Protein AF-A0A202E7K1-F1 (afdb_monomer)

Foldseek 3Di:
DPPPPPCDPVNVVVVVVLVVLLVVLVVLLVVLVVCCVVPVLPLSNLQNQLSCLQNVLVVVCVVVCVPDPDDPVVSVVSNVVSNVSSVVSNVCSVPDDD

Solvent-accessible surface area (backbone atoms only — not comparable to full-atom values): 5284 Å² total; per-residue (Å²): 135,81,84,78,80,81,76,46,70,65,57,52,52,52,53,50,51,51,51,52,52,48,53,52,38,51,50,49,26,52,52,21,46,51,47,19,71,75,66,67,39,63,38,31,44,29,38,18,51,12,40,44,37,50,48,50,57,53,56,48,48,66,54,47,58,75,80,44,93,70,57,68,67,60,56,53,50,52,53,52,55,30,42,52,54,13,51,52,26,38,50,46,23,71,71,45,83,132

Radius of gyration: 16.72 Å; Cα contacts (8 Å, |Δi|>4): 75; chains: 1; bounding box: 44×30×38 Å

InterPro domains:
  IPR055943 Protein of unknown function DUF7521 [PF24365] (20-94)

pLDDT: mean 92.01, std 10.94, range [41.88, 98.62]

Organism: NCBI:txid253108

Sequence (98 aa):
MIPTINLSFEAIVQSSLFVILTVLGLAIIIIALQGYRRNQSRPMLFLALGFAAIIVPELAMTVITRVVDISQFWTITIYQVTNVFAFLSILYAITMEP

Secondary structure (DSSP, 8-state):
--------HHHHHHHHHHHHHHHHHHHHHHHHHHHHHHH--HHHHHHHHHHHHHHHHHHHHHHHTTTS---HHHHHHHHHHHHHHHHHHHHHHHHS--

Structure (mmCIF, N/CA/C/O backbone):
data_AF-A0A202E7K1-F1
#
_entry.id   AF-A0A202E7K1-F1
#
loop_
_atom_site.group_PDB
_atom_site.id
_atom_site.type_symbol
_atom_site.label_atom_id
_atom_site.label_alt_id
_atom_site.label_comp_id
_atom_site.label_asym_id
_atom_site.label_entity_id
_atom_site.label_seq_id
_atom_site.pdbx_PDB_ins_code
_atom_site.Cartn_x
_atom_site.Cartn_y
_atom_site.Cartn_z
_atom_site.occupancy
_atom_site.B_iso_or_equiv
_atom_site.auth_seq_id
_atom_site.auth_comp_id
_atom_site.auth_asym_id
_atom_site.auth_atom_id
_atom_site.pdbx_PDB_model_num
ATOM 1 N N . MET A 1 1 ? 25.469 -19.946 -16.547 1.00 41.88 1 MET A N 1
ATOM 2 C CA . MET A 1 1 ? 25.766 -18.536 -16.223 1.00 41.88 1 MET A CA 1
ATOM 3 C C . MET A 1 1 ? 24.942 -18.193 -14.993 1.00 41.88 1 MET A C 1
ATOM 5 O O . MET A 1 1 ? 23.725 -18.168 -15.093 1.00 41.88 1 MET A O 1
ATOM 9 N N . I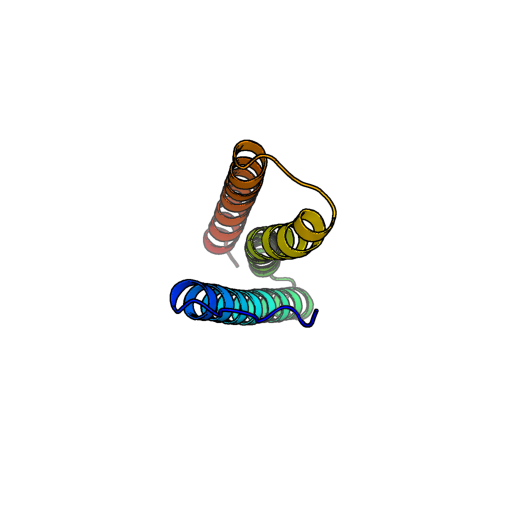LE A 1 2 ? 25.568 -18.107 -13.817 1.00 49.78 2 ILE A N 1
ATOM 10 C CA . ILE A 1 2 ? 24.866 -17.743 -12.577 1.00 49.78 2 ILE A CA 1
ATOM 11 C C . ILE A 1 2 ? 24.628 -16.230 -12.658 1.00 49.78 2 ILE A C 1
ATOM 13 O O . ILE A 1 2 ? 25.604 -15.512 -12.883 1.00 49.78 2 ILE A O 1
ATOM 17 N N . PRO A 1 3 ? 23.388 -15.727 -12.549 1.00 57.25 3 PRO A N 1
ATOM 18 C CA . PRO A 1 3 ? 23.150 -14.291 -12.563 1.00 57.25 3 PRO A CA 1
ATOM 19 C C . PRO A 1 3 ? 23.872 -13.663 -11.366 1.00 57.25 3 PRO A C 1
ATOM 21 O O . PRO A 1 3 ? 23.543 -13.937 -10.213 1.00 57.25 3 PRO A O 1
ATOM 24 N N . THR A 1 4 ? 24.890 -12.845 -11.631 1.00 58.34 4 THR A N 1
ATOM 25 C CA . THR A 1 4 ? 25.539 -12.029 -10.604 1.00 58.34 4 THR A CA 1
ATOM 26 C C . THR A 1 4 ? 24.573 -10.913 -10.238 1.00 58.34 4 THR A C 1
ATOM 28 O O . THR A 1 4 ? 24.394 -9.966 -11.005 1.00 58.34 4 THR A O 1
ATOM 31 N N . ILE A 1 5 ? 23.892 -11.055 -9.099 1.00 63.00 5 ILE A N 1
ATOM 32 C CA . ILE A 1 5 ? 22.987 -10.029 -8.582 1.00 63.00 5 ILE A CA 1
ATOM 33 C C . ILE A 1 5 ? 23.847 -8.836 -8.148 1.00 63.00 5 ILE A C 1
ATOM 35 O O . ILE A 1 5 ? 24.365 -8.798 -7.036 1.00 63.00 5 ILE A O 1
ATOM 39 N N . ASN A 1 6 ? 24.016 -7.858 -9.037 1.00 63.97 6 ASN A N 1
ATOM 40 C CA . ASN A 1 6 ? 24.543 -6.546 -8.679 1.00 63.97 6 ASN A CA 1
ATOM 41 C C . ASN A 1 6 ? 23.457 -5.808 -7.883 1.00 63.97 6 ASN A C 1
ATOM 43 O O . ASN A 1 6 ? 22.631 -5.100 -8.455 1.00 63.97 6 ASN A O 1
ATOM 47 N N . LEU A 1 7 ? 23.409 -6.036 -6.568 1.00 71.75 7 LEU A N 1
ATOM 48 C CA . LEU A 1 7 ? 22.535 -5.295 -5.658 1.00 71.75 7 LEU A CA 1
ATOM 49 C C . LEU A 1 7 ? 23.022 -3.844 -5.587 1.00 71.75 7 LEU A C 1
ATOM 51 O O . LEU A 1 7 ? 23.990 -3.543 -4.889 1.00 71.75 7 LEU A O 1
ATOM 55 N N . SER A 1 8 ? 22.364 -2.944 -6.320 1.00 86.38 8 SER A N 1
ATOM 56 C CA . SER A 1 8 ? 22.589 -1.511 -6.142 1.00 86.38 8 SER A CA 1
ATOM 57 C C . SER A 1 8 ? 22.124 -1.088 -4.745 1.00 86.38 8 SER A C 1
ATOM 59 O O . SER A 1 8 ? 21.164 -1.639 -4.199 1.00 86.38 8 SER A O 1
ATOM 61 N N . PHE A 1 9 ? 22.791 -0.092 -4.158 1.00 88.50 9 PHE A N 1
ATOM 62 C CA . PHE A 1 9 ? 22.369 0.502 -2.885 1.00 88.50 9 PHE A CA 1
ATOM 63 C C . PHE A 1 9 ? 20.892 0.933 -2.932 1.00 88.50 9 PHE A C 1
ATOM 65 O O . PHE A 1 9 ? 20.128 0.660 -2.011 1.00 88.50 9 PHE A O 1
ATOM 72 N N . GLU A 1 10 ? 20.472 1.510 -4.059 1.00 88.38 10 GLU A N 1
ATOM 73 C CA . GLU A 1 10 ? 19.087 1.896 -4.335 1.00 88.38 10 GLU A CA 1
ATOM 74 C C . GLU A 1 10 ? 18.121 0.707 -4.240 1.00 88.38 10 GLU A C 1
ATOM 76 O O . GLU A 1 10 ? 17.088 0.812 -3.581 1.00 88.38 10 GLU A O 1
ATOM 81 N N . ALA A 1 11 ? 18.466 -0.446 -4.825 1.00 89.06 11 ALA A N 1
ATOM 82 C CA . ALA A 1 11 ? 17.628 -1.642 -4.770 1.00 89.06 11 ALA A CA 1
ATOM 83 C C . ALA A 1 11 ? 17.494 -2.189 -3.342 1.00 89.06 11 ALA A C 1
ATOM 85 O O . ALA A 1 11 ? 16.408 -2.619 -2.946 1.00 89.06 11 ALA A O 1
ATOM 86 N N . ILE A 1 12 ? 18.569 -2.146 -2.547 1.0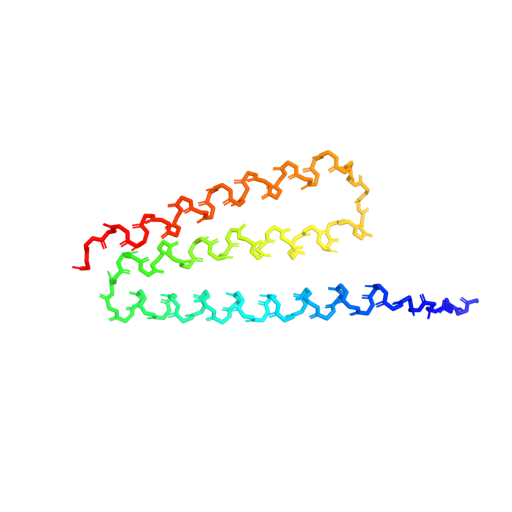0 91.31 12 ILE A N 1
ATOM 87 C CA . ILE A 1 12 ? 18.543 -2.573 -1.140 1.00 91.31 12 ILE A CA 1
ATOM 88 C C . ILE A 1 12 ? 17.632 -1.653 -0.327 1.00 91.31 12 ILE A C 1
ATOM 90 O O . ILE A 1 12 ? 16.782 -2.137 0.421 1.00 91.31 12 ILE A O 1
ATOM 94 N N . VAL A 1 13 ? 17.773 -0.337 -0.487 1.00 93.69 13 VAL A N 1
ATOM 95 C CA . VAL A 1 13 ? 16.952 0.643 0.234 1.00 93.69 13 VAL A CA 1
ATOM 96 C C . VAL A 1 13 ? 15.477 0.476 -0.130 1.00 93.69 13 VAL A C 1
ATOM 98 O O . VAL A 1 13 ? 14.645 0.336 0.764 1.00 93.69 13 VAL A O 1
ATOM 101 N N . GLN A 1 14 ? 15.150 0.414 -1.423 1.00 92.12 14 GLN A N 1
ATOM 102 C CA . GLN A 1 14 ? 13.766 0.278 -1.885 1.00 92.12 14 GLN A CA 1
ATOM 103 C C . GLN A 1 14 ? 13.133 -1.045 -1.441 1.00 92.12 14 GLN A C 1
ATOM 105 O O . GLN A 1 14 ? 12.029 -1.044 -0.904 1.00 92.12 14 GLN A O 1
ATOM 110 N N . SER A 1 15 ? 13.837 -2.173 -1.587 1.00 91.06 15 SER A N 1
ATOM 111 C CA . SER A 1 15 ? 13.314 -3.472 -1.136 1.00 91.06 15 SER A CA 1
ATOM 112 C C . SER A 1 15 ? 13.137 -3.541 0.382 1.00 91.06 15 SER A C 1
ATOM 114 O O . SER A 1 15 ? 12.154 -4.109 0.854 1.00 91.06 15 SER A O 1
ATOM 116 N N . SER A 1 16 ? 14.029 -2.918 1.155 1.00 94.94 16 SER A N 1
ATOM 117 C CA . SER A 1 16 ? 13.900 -2.853 2.615 1.00 94.94 16 SER A CA 1
ATOM 118 C C . SER A 1 16 ? 12.685 -2.027 3.033 1.00 94.94 16 SER A C 1
ATOM 120 O O . SER A 1 16 ? 11.894 -2.471 3.865 1.00 94.94 16 SER A O 1
ATOM 122 N N . LEU A 1 17 ? 12.502 -0.847 2.431 1.00 95.69 17 LEU A N 1
ATOM 123 C CA . LEU A 1 17 ? 11.339 0.003 2.692 1.00 95.69 17 LEU A CA 1
ATOM 124 C C . LEU A 1 17 ? 10.038 -0.702 2.312 1.00 95.69 17 LEU A C 1
ATOM 126 O O . LEU A 1 17 ? 9.101 -0.700 3.106 1.00 95.69 17 LEU A O 1
ATOM 130 N N . PHE A 1 18 ? 10.007 -1.364 1.155 1.00 94.50 18 PHE A N 1
ATOM 131 C CA . PHE A 1 18 ? 8.865 -2.158 0.711 1.00 94.50 18 PHE A CA 1
ATOM 132 C C . PHE A 1 18 ? 8.480 -3.232 1.738 1.00 94.50 18 PHE A C 1
ATOM 134 O O . PHE A 1 18 ? 7.314 -3.339 2.121 1.00 94.50 18 PHE A O 1
ATOM 141 N N . VAL A 1 19 ? 9.454 -3.999 2.240 1.00 96.12 19 VAL A N 1
ATOM 142 C CA . VAL A 1 19 ? 9.207 -5.034 3.257 1.00 96.12 19 VAL A CA 1
ATOM 143 C C . VAL A 1 19 ? 8.681 -4.421 4.554 1.00 96.12 19 VAL A C 1
ATOM 145 O O . VAL A 1 19 ? 7.699 -4.917 5.104 1.00 96.12 19 VAL A O 1
ATOM 148 N N . ILE A 1 20 ? 9.286 -3.331 5.033 1.00 97.62 20 ILE A N 1
ATOM 149 C CA . ILE A 1 20 ? 8.859 -2.654 6.267 1.00 97.62 20 ILE A CA 1
ATOM 150 C C . ILE A 1 20 ? 7.421 -2.140 6.133 1.00 97.62 20 ILE A C 1
ATOM 152 O O . ILE A 1 20 ? 6.588 -2.419 6.996 1.00 97.62 20 ILE A O 1
ATOM 156 N N . LEU A 1 21 ? 7.113 -1.430 5.045 1.00 96.38 21 LEU A N 1
ATOM 157 C CA . LEU A 1 21 ? 5.775 -0.899 4.778 1.00 96.38 21 LEU A CA 1
ATOM 158 C C . LEU A 1 21 ? 4.743 -2.020 4.647 1.00 96.38 21 LEU A C 1
ATOM 160 O O . LEU A 1 21 ? 3.662 -1.919 5.226 1.00 96.38 21 LEU A O 1
ATOM 164 N N . THR A 1 22 ? 5.097 -3.118 3.976 1.00 96.62 22 THR A N 1
ATOM 1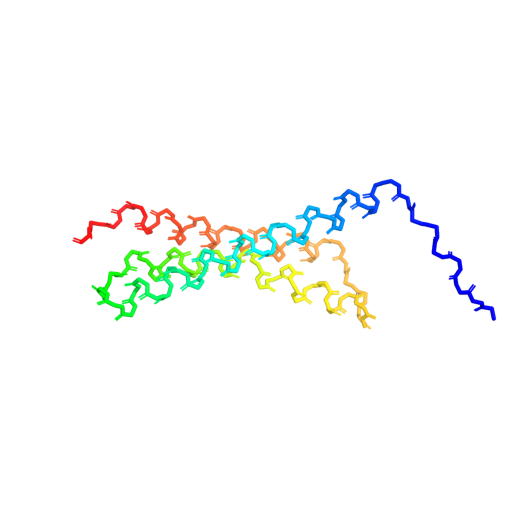65 C CA . THR A 1 22 ? 4.234 -4.299 3.848 1.00 96.62 22 THR A CA 1
ATOM 166 C C . THR A 1 22 ? 3.919 -4.909 5.210 1.00 96.62 22 THR A C 1
ATOM 168 O O . THR A 1 22 ? 2.754 -5.154 5.521 1.00 96.62 22 THR A O 1
ATOM 171 N N . VAL A 1 23 ? 4.933 -5.132 6.053 1.00 97.94 23 VAL A N 1
ATOM 172 C CA . VAL A 1 23 ? 4.750 -5.719 7.390 1.00 97.94 23 VAL A CA 1
ATOM 173 C C . VAL A 1 23 ? 3.884 -4.819 8.268 1.00 97.94 23 VAL A C 1
ATOM 175 O O . VAL A 1 23 ? 2.943 -5.303 8.898 1.00 97.94 23 VAL A O 1
ATOM 178 N N . LEU A 1 24 ? 4.160 -3.514 8.287 1.00 98.06 24 LEU A N 1
ATOM 179 C CA . LEU A 1 24 ? 3.375 -2.553 9.062 1.00 98.06 24 LEU A CA 1
ATOM 180 C C . LEU A 1 24 ? 1.933 -2.462 8.555 1.00 98.06 24 LEU A C 1
ATOM 182 O O . LEU A 1 24 ? 1.001 -2.522 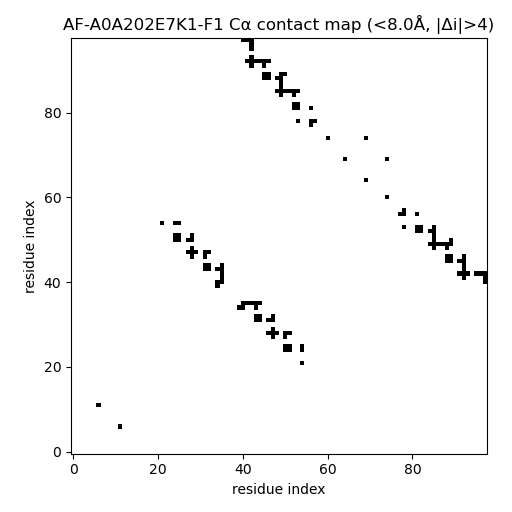9.356 1.00 98.06 24 LEU A O 1
ATOM 186 N N . GLY A 1 25 ? 1.732 -2.380 7.240 1.00 97.12 25 GLY A N 1
ATOM 187 C CA . GLY A 1 25 ? 0.406 -2.342 6.631 1.00 97.12 25 GLY A CA 1
ATOM 188 C C . GLY A 1 25 ? -0.412 -3.594 6.947 1.00 97.12 25 GLY A C 1
ATOM 189 O O . GLY A 1 25 ? -1.556 -3.484 7.386 1.00 97.12 25 GLY A O 1
ATOM 190 N N . LEU A 1 26 ? 0.184 -4.785 6.826 1.00 98.00 26 LEU A N 1
ATOM 191 C CA . LEU A 1 26 ? -0.462 -6.046 7.205 1.00 98.00 26 LEU A CA 1
ATOM 192 C C . LEU A 1 26 ? -0.801 -6.098 8.697 1.00 98.00 26 LEU A C 1
ATOM 194 O O . LEU A 1 26 ? -1.902 -6.520 9.052 1.00 98.00 26 LEU A O 1
ATOM 198 N N . ALA A 1 27 ? 0.100 -5.644 9.571 1.00 98.25 27 ALA A N 1
ATOM 199 C CA . ALA A 1 27 ? -0.168 -5.579 11.004 1.00 98.25 27 ALA A CA 1
ATOM 200 C C . ALA A 1 27 ? -1.377 -4.680 11.307 1.00 98.25 27 ALA A C 1
ATOM 202 O O . ALA A 1 27 ? -2.267 -5.087 12.056 1.00 98.25 27 ALA A O 1
ATOM 203 N N . ILE A 1 28 ? -1.459 -3.504 10.677 1.00 97.56 28 ILE A N 1
ATOM 204 C CA . ILE A 1 28 ? -2.595 -2.585 10.828 1.00 97.56 28 ILE A CA 1
ATOM 205 C C . ILE A 1 28 ? -3.892 -3.238 10.344 1.00 97.56 28 ILE A C 1
ATOM 207 O O . ILE A 1 28 ? -4.883 -3.211 11.072 1.00 97.56 28 ILE A O 1
ATOM 211 N N . ILE A 1 29 ? -3.887 -3.877 9.168 1.00 98.06 29 ILE A N 1
ATOM 212 C CA . ILE A 1 29 ? -5.056 -4.591 8.629 1.00 98.06 29 ILE A CA 1
ATOM 213 C C . ILE A 1 29 ? -5.529 -5.662 9.615 1.00 98.06 29 ILE A C 1
ATOM 215 O O . ILE A 1 29 ? -6.712 -5.720 9.944 1.00 98.06 29 ILE A O 1
ATOM 219 N N . ILE A 1 30 ? -4.614 -6.495 10.116 1.00 98.06 30 ILE A N 1
ATOM 220 C CA . ILE A 1 30 ? -4.940 -7.585 11.042 1.00 98.06 30 ILE A CA 1
ATOM 221 C C . ILE A 1 30 ? -5.531 -7.033 12.342 1.00 98.06 30 ILE A C 1
ATOM 223 O O . ILE A 1 30 ? -6.574 -7.515 12.788 1.00 98.06 30 ILE A O 1
ATOM 227 N N . ILE A 1 31 ? -4.904 -6.020 12.942 1.00 97.56 31 ILE A N 1
ATOM 228 C CA . ILE A 1 31 ? -5.370 -5.411 14.195 1.00 97.56 31 ILE A CA 1
ATOM 229 C C . ILE A 1 31 ? -6.740 -4.756 13.997 1.00 97.56 31 ILE A C 1
ATOM 231 O O . ILE A 1 31 ? -7.641 -4.961 14.811 1.00 97.56 31 ILE A O 1
ATOM 235 N N . ALA A 1 32 ? -6.931 -4.021 12.902 1.00 96.88 32 ALA A N 1
ATOM 236 C CA . ALA A 1 32 ? -8.191 -3.363 12.584 1.00 96.88 32 ALA A CA 1
ATOM 237 C C . ALA A 1 32 ? -9.319 -4.379 12.325 1.00 96.88 32 ALA A C 1
ATOM 239 O O . ALA A 1 32 ? -10.423 -4.218 12.844 1.00 96.88 32 ALA A O 1
ATOM 240 N N . LEU A 1 33 ? -9.039 -5.485 11.625 1.00 96.81 33 LEU A N 1
ATOM 241 C CA . LEU A 1 33 ? -10.001 -6.578 11.434 1.00 96.81 33 LEU A CA 1
ATOM 242 C C . LEU A 1 33 ? -10.353 -7.280 12.749 1.00 96.81 33 LEU A C 1
ATOM 244 O O . LEU A 1 33 ? -11.520 -7.588 12.987 1.00 96.81 33 LEU A O 1
ATOM 248 N N . GLN A 1 34 ? -9.374 -7.534 13.618 1.00 95.94 34 GLN A N 1
ATOM 249 C CA . GLN A 1 34 ? -9.637 -8.100 14.944 1.00 95.94 34 GLN A CA 1
ATOM 250 C C . GLN A 1 34 ? -10.478 -7.149 15.799 1.00 95.94 34 GLN A C 1
ATOM 252 O O . GLN A 1 34 ? -11.439 -7.585 16.434 1.00 95.94 34 GLN A O 1
ATOM 257 N N . GLY A 1 35 ? -10.165 -5.853 15.776 1.00 94.94 35 GLY A N 1
ATOM 258 C CA . GLY A 1 35 ? -10.928 -4.816 16.463 1.00 94.94 35 GLY A CA 1
ATOM 259 C C . GLY A 1 35 ? -12.365 -4.707 15.949 1.00 94.94 35 GLY A C 1
ATOM 260 O O . GLY A 1 35 ? -13.298 -4.682 16.754 1.00 94.94 35 GLY A O 1
ATOM 261 N N . TYR A 1 36 ? -12.563 -4.766 14.628 1.00 95.25 36 TYR A N 1
ATOM 262 C CA . TYR A 1 36 ? -13.889 -4.849 14.015 1.00 95.25 36 TYR A CA 1
ATOM 263 C C . TYR A 1 36 ? -14.652 -6.087 14.493 1.00 95.25 36 TYR A C 1
ATOM 265 O O . TYR A 1 36 ? -15.787 -5.974 14.943 1.00 95.25 36 TYR A O 1
ATOM 273 N N . ARG A 1 37 ? -14.030 -7.271 14.477 1.00 94.25 37 ARG A N 1
ATOM 274 C CA . ARG A 1 37 ? -14.695 -8.508 14.919 1.00 94.25 37 ARG A CA 1
ATOM 275 C C . ARG A 1 37 ? -15.060 -8.479 16.402 1.00 94.25 37 ARG A C 1
ATOM 277 O O . ARG A 1 37 ? -16.135 -8.959 16.753 1.00 94.25 37 ARG A O 1
ATOM 284 N N . ARG A 1 38 ? -14.192 -7.923 17.254 1.00 94.12 38 ARG A N 1
ATOM 285 C CA . ARG A 1 38 ? -14.391 -7.879 18.711 1.00 94.12 38 ARG A CA 1
ATOM 286 C C . ARG A 1 38 ? -15.426 -6.842 19.136 1.00 94.12 38 ARG A C 1
ATOM 288 O O . ARG A 1 38 ? -16.230 -7.126 20.013 1.00 94.12 38 ARG A O 1
ATOM 295 N N . ASN A 1 39 ? -15.397 -5.662 18.524 1.00 90.94 39 ASN A N 1
ATOM 296 C CA . ASN A 1 39 ? -16.168 -4.508 18.985 1.00 90.94 39 ASN A CA 1
ATOM 297 C C . ASN A 1 39 ? -17.296 -4.105 18.020 1.00 90.94 39 ASN A C 1
ATOM 299 O O . ASN A 1 39 ? -18.013 -3.156 18.308 1.00 90.94 39 ASN A O 1
ATOM 303 N N . GLN A 1 40 ? -17.421 -4.756 16.856 1.00 89.62 40 GLN A N 1
ATOM 304 C CA . GLN A 1 40 ? -18.325 -4.365 15.759 1.00 89.62 40 GLN A CA 1
ATOM 305 C C . GLN A 1 40 ? -18.170 -2.891 15.331 1.00 89.62 40 GLN A C 1
ATOM 307 O O . GLN A 1 40 ? -19.068 -2.300 14.733 1.00 89.62 40 GLN A O 1
ATOM 312 N N . SER A 1 41 ? -16.997 -2.304 15.601 1.00 90.25 41 SER A N 1
ATOM 313 C CA . SER A 1 41 ? -16.677 -0.913 15.286 1.00 90.25 41 SER A CA 1
ATOM 314 C C . SER A 1 41 ? -16.501 -0.761 13.779 1.00 90.25 41 SER A C 1
ATOM 316 O O . SER A 1 41 ? -15.449 -1.084 13.224 1.00 90.25 41 SER A O 1
ATOM 318 N N . ARG A 1 42 ? -17.548 -0.273 13.107 1.00 92.69 42 ARG A N 1
ATOM 319 C CA . ARG A 1 42 ? -17.532 0.039 11.670 1.00 92.69 42 ARG A CA 1
ATOM 320 C C . ARG A 1 42 ? -16.329 0.904 11.261 1.00 92.69 42 ARG A C 1
ATOM 322 O O . ARG A 1 42 ? -15.711 0.535 10.262 1.00 92.69 42 ARG A O 1
ATOM 329 N N . PRO A 1 43 ? -15.915 1.941 12.023 1.00 94.62 43 PRO A N 1
ATOM 330 C CA . PRO A 1 43 ? -14.681 2.682 11.751 1.00 94.62 43 PRO A CA 1
ATOM 331 C C . PRO A 1 43 ? -13.454 1.791 11.502 1.00 94.62 43 PRO A C 1
ATOM 333 O O . PRO A 1 43 ? -12.714 1.989 10.540 1.00 94.62 43 PRO A O 1
ATOM 336 N N . MET A 1 44 ? -13.261 0.745 12.313 1.00 95.88 44 MET A N 1
ATOM 337 C CA . MET A 1 44 ? -12.107 -0.151 12.181 1.00 95.88 44 MET A CA 1
ATOM 338 C C . MET A 1 44 ? -12.140 -0.985 10.895 1.00 95.88 44 MET A C 1
ATOM 340 O O . MET A 1 44 ? -11.085 -1.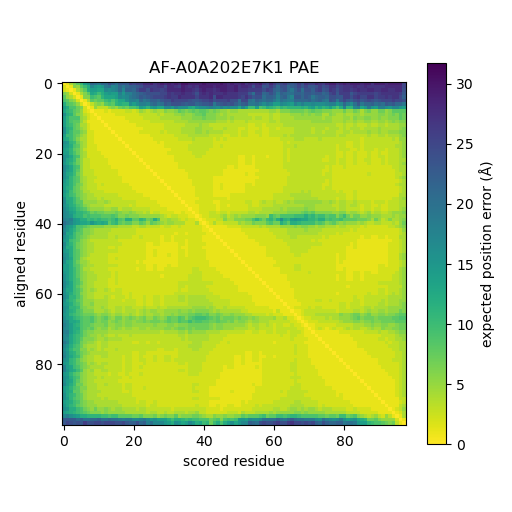291 10.343 1.00 95.88 44 MET A O 1
ATOM 344 N N . LEU A 1 45 ? -13.323 -1.320 10.372 1.00 95.62 45 LEU A N 1
ATOM 345 C CA . LEU A 1 45 ? -13.433 -2.002 9.080 1.00 95.62 45 LEU A CA 1
ATOM 346 C C . LEU A 1 45 ? -12.958 -1.099 7.937 1.00 95.62 45 LEU A C 1
ATOM 348 O O . LEU A 1 45 ? -12.190 -1.545 7.089 1.00 95.62 45 LEU A O 1
ATOM 352 N N . PHE A 1 46 ? -13.361 0.1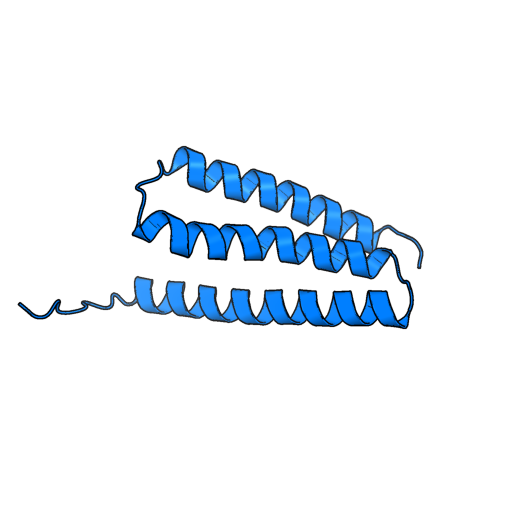72 7.928 1.00 97.12 46 PHE A N 1
ATOM 353 C CA . PHE A 1 46 ? -12.913 1.124 6.907 1.00 97.12 46 PHE A CA 1
ATOM 354 C C . PHE A 1 46 ? -11.413 1.409 6.996 1.00 97.12 46 PHE A C 1
ATOM 356 O O . PHE A 1 46 ? -10.750 1.514 5.965 1.00 97.12 46 PHE A O 1
ATOM 363 N N . LEU A 1 47 ? -10.851 1.426 8.208 1.00 96.94 47 LEU A N 1
ATOM 364 C CA . LEU A 1 47 ? -9.404 1.490 8.401 1.00 96.94 47 LEU A CA 1
ATOM 365 C C . LEU A 1 47 ? -8.705 0.269 7.778 1.00 96.94 47 LEU A C 1
ATOM 367 O O . LEU A 1 47 ? -7.751 0.427 7.018 1.00 96.94 47 LEU A O 1
ATOM 371 N N . ALA A 1 48 ? -9.207 -0.942 8.045 1.00 97.62 48 ALA A N 1
ATOM 372 C CA . ALA A 1 48 ? -8.666 -2.170 7.465 1.00 97.62 48 ALA A CA 1
ATOM 373 C C . ALA A 1 48 ? -8.750 -2.172 5.930 1.00 97.62 48 ALA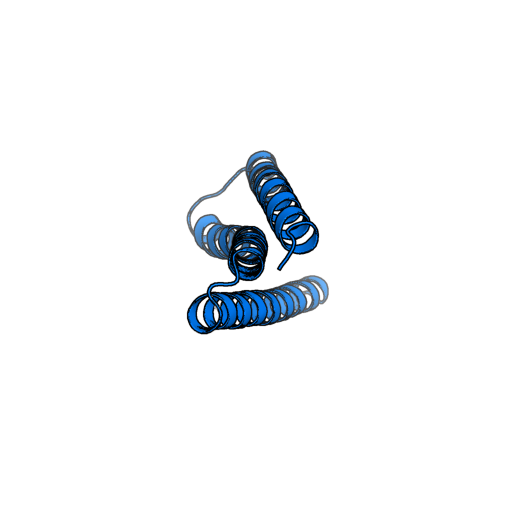 A C 1
ATOM 375 O O . ALA A 1 48 ? -7.776 -2.518 5.264 1.00 97.62 48 ALA A O 1
ATOM 376 N N . LEU A 1 49 ? -9.888 -1.752 5.369 1.00 98.00 49 LEU A N 1
ATOM 377 C CA . LEU A 1 49 ? -10.086 -1.636 3.922 1.00 98.00 49 LEU A CA 1
ATOM 378 C C . LEU A 1 49 ? -9.130 -0.620 3.297 1.00 98.00 49 LEU A C 1
ATOM 380 O O . LEU A 1 49 ? -8.568 -0.891 2.239 1.00 98.00 49 LEU A O 1
ATOM 384 N N . GLY A 1 50 ? -8.906 0.513 3.963 1.00 97.88 50 GLY A N 1
ATOM 385 C CA . GLY A 1 50 ? -7.992 1.542 3.486 1.00 97.88 50 GLY A CA 1
ATOM 386 C C . GLY A 1 50 ? -6.555 1.041 3.376 1.00 97.88 50 GLY A C 1
ATOM 387 O O . GLY A 1 50 ? -5.945 1.138 2.316 1.00 97.88 50 GLY A O 1
ATOM 388 N N . PHE A 1 51 ? -6.029 0.417 4.431 1.00 97.94 51 PHE A N 1
ATOM 389 C CA . PHE A 1 51 ? -4.683 -0.163 4.380 1.00 97.94 51 PHE A CA 1
ATOM 390 C C . PHE A 1 51 ? -4.588 -1.351 3.414 1.00 97.94 51 PHE A C 1
ATOM 392 O O . PHE A 1 51 ? -3.588 -1.483 2.709 1.00 97.94 51 PHE A O 1
ATOM 399 N N . ALA A 1 52 ? -5.627 -2.186 3.313 1.00 98.06 52 ALA A N 1
ATOM 400 C CA . ALA A 1 52 ? -5.664 -3.270 2.332 1.00 98.06 52 ALA A CA 1
ATOM 401 C C . ALA A 1 52 ? -5.607 -2.738 0.893 1.00 98.06 52 ALA A C 1
ATOM 403 O O . ALA A 1 52 ? -4.900 -3.304 0.063 1.00 98.06 52 ALA A O 1
ATOM 404 N N . ALA A 1 53 ? -6.281 -1.624 0.607 1.00 98.12 53 ALA A N 1
ATOM 405 C CA . ALA A 1 53 ? -6.245 -0.979 -0.701 1.00 98.12 53 ALA A CA 1
ATOM 406 C C . ALA A 1 53 ? -4.882 -0.361 -1.055 1.00 98.12 53 ALA A C 1
ATOM 408 O O . ALA A 1 53 ? -4.620 -0.143 -2.230 1.00 98.12 53 ALA A O 1
ATOM 409 N N . ILE A 1 54 ? -4.001 -0.116 -0.084 1.00 97.12 54 ILE A N 1
ATOM 410 C CA . ILE A 1 54 ? -2.613 0.294 -0.350 1.00 97.12 54 ILE A CA 1
ATOM 411 C C . ILE A 1 54 ? -1.749 -0.945 -0.618 1.00 97.12 54 ILE A C 1
ATOM 413 O O . ILE A 1 54 ? -1.091 -1.042 -1.649 1.00 97.12 54 ILE A O 1
ATOM 417 N N . ILE A 1 55 ? -1.800 -1.927 0.285 1.00 97.12 55 ILE A N 1
ATOM 418 C CA . ILE A 1 55 ? -0.866 -3.062 0.298 1.00 97.12 55 ILE A CA 1
ATOM 419 C C . ILE A 1 55 ? -1.166 -4.102 -0.786 1.00 97.12 55 ILE A C 1
ATOM 421 O O . ILE A 1 55 ? -0.249 -4.635 -1.413 1.00 97.12 55 ILE A O 1
ATOM 425 N N . VAL A 1 56 ? -2.441 -4.427 -1.013 1.00 96.81 56 VAL A N 1
ATOM 426 C CA . VAL A 1 56 ? -2.823 -5.505 -1.939 1.00 96.81 56 VAL A CA 1
ATOM 427 C C . VAL A 1 56 ? -2.408 -5.193 -3.380 1.00 96.81 56 VAL A C 1
ATOM 429 O O . VAL A 1 56 ? -1.805 -6.071 -3.998 1.00 96.81 56 VAL A O 1
ATOM 432 N N . PRO A 1 57 ? -2.654 -3.987 -3.931 1.00 95.81 57 PRO A N 1
ATOM 433 C CA . PRO A 1 57 ? -2.177 -3.642 -5.269 1.00 95.81 57 PRO A CA 1
ATOM 434 C C . PRO A 1 57 ? -0.654 -3.690 -5.388 1.00 95.81 57 PRO A C 1
ATOM 436 O O . PRO A 1 57 ? -0.149 -4.162 -6.401 1.00 95.81 57 PRO A O 1
ATOM 439 N N . GLU A 1 58 ? 0.081 -3.257 -4.364 1.00 93.75 58 GLU A N 1
ATOM 440 C CA . GLU A 1 58 ? 1.548 -3.251 -4.379 1.00 93.75 58 GLU A CA 1
ATOM 441 C C . GLU A 1 58 ? 2.124 -4.676 -4.422 1.00 93.75 58 GLU A C 1
ATOM 443 O O . GLU A 1 58 ? 2.976 -4.999 -5.257 1.00 93.75 58 GLU A O 1
ATOM 448 N N . LEU A 1 59 ? 1.589 -5.576 -3.589 1.00 95.25 59 LEU A N 1
ATOM 449 C CA . LEU A 1 59 ? 1.937 -6.998 -3.611 1.00 95.25 59 LEU A CA 1
ATOM 450 C C . LEU A 1 59 ? 1.530 -7.661 -4.929 1.00 95.25 59 LEU A C 1
ATOM 452 O O . LEU A 1 59 ? 2.320 -8.400 -5.519 1.00 95.25 59 LEU A O 1
ATOM 456 N N . ALA A 1 60 ? 0.319 -7.383 -5.415 1.00 95.69 60 ALA A N 1
ATOM 457 C CA . ALA A 1 60 ? -0.180 -7.939 -6.665 1.00 95.69 60 ALA A CA 1
ATOM 458 C C . ALA A 1 60 ? 0.706 -7.523 -7.844 1.00 95.69 60 ALA A C 1
ATOM 460 O O . ALA A 1 60 ? 1.155 -8.380 -8.602 1.00 95.69 60 ALA A O 1
ATOM 461 N N . MET A 1 61 ? 1.033 -6.237 -7.967 1.00 93.88 61 MET A N 1
ATOM 462 C CA . MET A 1 61 ? 1.891 -5.728 -9.039 1.00 93.88 61 MET A CA 1
ATOM 463 C C . MET A 1 61 ? 3.315 -6.275 -8.943 1.00 93.88 61 MET A C 1
ATOM 465 O O . MET A 1 61 ? 3.906 -6.594 -9.974 1.00 93.88 61 MET A O 1
ATOM 469 N N . THR A 1 62 ? 3.841 -6.487 -7.733 1.00 91.50 62 THR A N 1
ATOM 470 C CA . THR A 1 62 ? 5.151 -7.133 -7.525 1.00 91.50 62 THR A CA 1
ATOM 471 C C . THR A 1 62 ? 5.199 -8.552 -8.097 1.00 91.50 62 THR A C 1
ATOM 473 O O . THR A 1 62 ? 6.247 -8.981 -8.577 1.00 91.50 62 THR A O 1
ATOM 476 N N . VAL A 1 63 ? 4.081 -9.283 -8.064 1.00 93.88 63 VAL A N 1
ATOM 477 C CA . VAL A 1 63 ? 3.968 -10.635 -8.634 1.00 93.88 63 VAL A CA 1
ATOM 478 C C . VAL A 1 63 ? 3.657 -10.583 -10.130 1.00 93.88 63 VAL A C 1
ATOM 480 O O . VAL A 1 63 ? 4.317 -11.259 -10.914 1.00 93.88 63 VAL A O 1
ATOM 483 N N . ILE A 1 64 ? 2.686 -9.766 -10.545 1.00 93.62 64 ILE A N 1
ATOM 484 C CA . ILE A 1 64 ? 2.218 -9.689 -11.938 1.00 93.62 64 ILE A CA 1
ATOM 485 C C . ILE A 1 64 ? 3.345 -9.240 -12.874 1.00 93.62 64 ILE A C 1
ATOM 487 O O . ILE A 1 64 ? 3.553 -9.856 -13.918 1.00 93.62 64 ILE A O 1
ATOM 491 N N . THR A 1 65 ? 4.125 -8.233 -12.475 1.00 90.25 65 THR A N 1
ATOM 492 C CA . THR A 1 65 ? 5.238 -7.701 -13.286 1.00 90.25 65 TH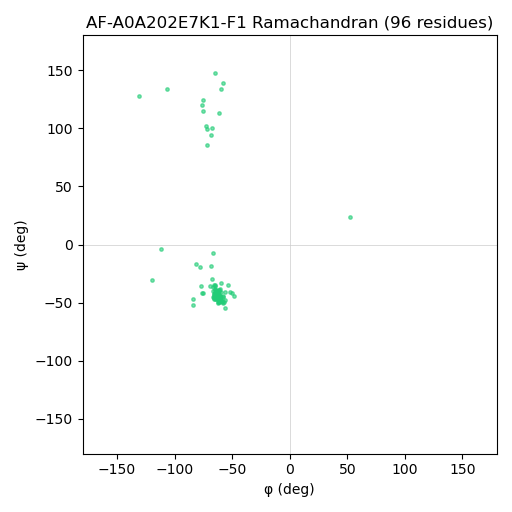R A CA 1
ATOM 493 C C . THR A 1 65 ? 6.400 -8.683 -13.467 1.00 90.25 65 THR A C 1
ATOM 495 O O . THR A 1 65 ? 7.301 -8.430 -14.258 1.00 90.25 65 THR A O 1
ATOM 498 N N . ARG A 1 66 ? 6.392 -9.835 -12.778 1.00 91.06 66 ARG A N 1
ATOM 499 C CA . ARG A 1 66 ? 7.346 -10.933 -13.029 1.00 91.06 66 ARG A CA 1
ATOM 500 C C . ARG A 1 66 ? 6.989 -11.769 -14.252 1.00 91.06 66 ARG A C 1
ATOM 502 O O . ARG A 1 66 ? 7.843 -12.505 -14.735 1.00 91.06 66 ARG A O 1
ATOM 509 N N . VAL A 1 67 ? 5.737 -11.706 -14.698 1.00 95.12 67 VAL A N 1
ATOM 510 C CA . VAL A 1 67 ? 5.191 -12.559 -15.765 1.00 95.12 67 VAL A CA 1
ATOM 511 C C . VAL A 1 67 ? 4.697 -11.725 -16.945 1.00 95.12 67 VAL A C 1
ATOM 513 O O . VAL A 1 67 ? 4.741 -12.190 -18.080 1.00 95.12 67 VAL A O 1
ATOM 516 N N . VAL A 1 68 ? 4.231 -10.501 -16.687 1.00 94.38 68 VAL A N 1
ATOM 517 C CA . VAL A 1 68 ? 3.641 -9.612 -17.689 1.00 94.38 68 VAL A CA 1
ATOM 518 C C . VAL A 1 68 ? 4.277 -8.231 -17.599 1.00 94.38 68 VAL A C 1
ATOM 520 O O . VAL A 1 68 ? 4.256 -7.605 -16.540 1.00 94.38 68 VAL A O 1
ATOM 523 N N . ASP A 1 69 ? 4.764 -7.722 -18.728 1.00 93.12 69 ASP A N 1
ATOM 524 C CA . ASP A 1 69 ? 5.207 -6.334 -18.833 1.00 93.12 69 ASP A CA 1
ATOM 525 C C . ASP A 1 69 ? 3.994 -5.401 -18.904 1.00 93.12 69 ASP A C 1
ATOM 527 O O . ASP A 1 69 ? 3.208 -5.420 -19.855 1.00 93.12 69 ASP A O 1
ATOM 531 N N . ILE A 1 70 ? 3.834 -4.570 -17.876 1.00 92.31 70 ILE A N 1
ATOM 532 C CA . ILE A 1 70 ? 2.769 -3.570 -17.784 1.00 92.31 70 ILE A CA 1
ATOM 533 C C . ILE A 1 70 ? 3.382 -2.189 -18.006 1.00 92.31 70 ILE A C 1
ATOM 535 O O . ILE A 1 70 ? 4.399 -1.843 -17.407 1.00 92.31 70 ILE A O 1
ATOM 539 N N . SER A 1 71 ? 2.741 -1.373 -18.849 1.00 94.88 71 SER A N 1
ATOM 540 C CA . SER A 1 71 ? 3.161 0.017 -19.054 1.00 94.88 71 SER A CA 1
ATOM 541 C C . SER A 1 71 ? 3.160 0.795 -17.737 1.00 94.88 71 SER A C 1
ATOM 543 O O . SER A 1 71 ? 2.214 0.716 -16.951 1.00 94.88 71 SER A O 1
ATOM 545 N N . GLN A 1 72 ? 4.190 1.620 -17.545 1.00 93.38 72 GLN A N 1
ATOM 546 C CA . GLN A 1 72 ? 4.335 2.481 -16.372 1.00 93.38 72 GLN A CA 1
ATOM 547 C C . GLN A 1 72 ? 3.101 3.362 -16.134 1.00 93.38 72 GLN A C 1
ATOM 549 O O . GLN A 1 72 ? 2.731 3.585 -14.983 1.00 93.38 72 GLN A O 1
ATOM 554 N N . PHE A 1 73 ? 2.439 3.814 -17.206 1.00 95.94 73 PHE A N 1
ATOM 555 C CA . PHE A 1 73 ? 1.196 4.576 -17.107 1.00 95.94 73 PHE A CA 1
ATOM 556 C C . PHE A 1 73 ? 0.133 3.807 -16.310 1.00 95.94 73 PHE A C 1
ATOM 558 O O . PHE A 1 73 ? -0.342 4.302 -15.293 1.00 95.94 73 PHE A O 1
ATOM 565 N N . TRP A 1 74 ? -0.168 2.566 -16.710 1.00 95.06 74 TRP A N 1
ATOM 566 C CA . TRP A 1 74 ? -1.175 1.735 -16.046 1.00 95.06 74 TRP A CA 1
ATOM 567 C C . TRP A 1 74 ? -0.796 1.408 -14.604 1.00 95.06 74 TRP A C 1
ATOM 569 O O . TRP A 1 74 ? -1.651 1.469 -13.723 1.00 95.06 74 TRP A O 1
ATOM 579 N N . THR A 1 75 ? 0.482 1.127 -14.349 1.00 94.25 75 THR A N 1
ATOM 580 C CA . THR A 1 75 ? 0.984 0.865 -12.995 1.00 94.25 75 THR A CA 1
ATOM 581 C C . THR A 1 75 ? 0.737 2.048 -12.062 1.00 94.25 75 THR A C 1
ATOM 583 O O . THR A 1 75 ? 0.171 1.879 -10.983 1.00 94.25 75 THR A O 1
ATOM 586 N N . ILE A 1 76 ? 1.098 3.260 -12.491 1.00 96.19 76 ILE A N 1
ATOM 587 C CA . ILE A 1 76 ? 0.897 4.475 -11.692 1.00 96.19 76 ILE A CA 1
ATOM 588 C C . ILE A 1 76 ? -0.596 4.764 -11.513 1.00 96.19 76 ILE A C 1
ATOM 590 O O . ILE A 1 76 ? -1.021 5.092 -10.406 1.00 96.19 76 ILE A O 1
ATOM 594 N N . THR A 1 77 ? -1.404 4.618 -12.567 1.00 97.00 77 THR A N 1
ATOM 595 C CA . THR A 1 77 ? -2.853 4.844 -12.492 1.00 97.00 77 THR A CA 1
ATOM 596 C C . THR A 1 77 ? -3.524 3.908 -11.490 1.00 97.00 77 THR A C 1
ATOM 598 O O . THR A 1 77 ? -4.322 4.378 -10.682 1.00 97.00 77 THR A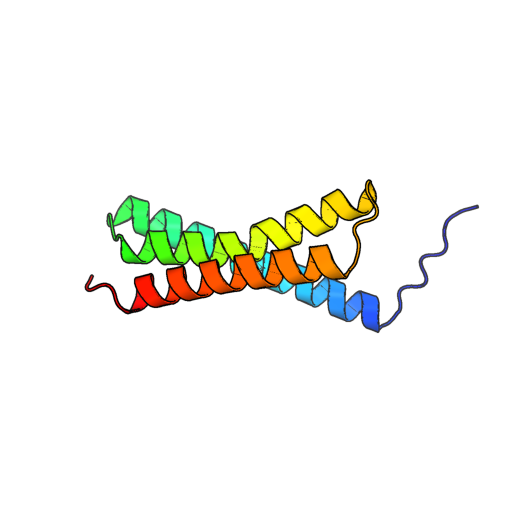 O 1
ATOM 601 N N . ILE A 1 78 ? -3.182 2.614 -11.488 1.00 95.94 78 ILE A N 1
ATOM 602 C CA . ILE A 1 78 ? -3.717 1.647 -10.516 1.00 95.94 78 ILE A CA 1
ATOM 603 C C . ILE A 1 78 ? -3.400 2.111 -9.095 1.00 95.94 78 ILE A C 1
ATOM 605 O O . ILE A 1 78 ? -4.321 2.240 -8.292 1.00 95.94 78 ILE A O 1
ATOM 609 N N . TYR A 1 79 ? -2.138 2.445 -8.808 1.00 96.62 79 TYR A N 1
ATOM 610 C CA . TYR A 1 79 ? -1.737 2.908 -7.478 1.00 96.62 79 TYR A CA 1
ATOM 611 C C . TYR A 1 79 ? -2.430 4.202 -7.056 1.00 96.62 79 TYR A C 1
ATOM 613 O O . TYR A 1 79 ? -2.821 4.347 -5.903 1.00 96.62 79 TYR A O 1
ATOM 621 N N . GLN A 1 80 ? -2.616 5.153 -7.968 1.00 98.25 80 GLN A N 1
ATOM 622 C CA . GLN A 1 80 ? -3.314 6.399 -7.652 1.00 98.25 80 GLN A CA 1
ATOM 623 C C . GLN A 1 80 ? -4.791 6.156 -7.339 1.00 98.25 80 GLN A C 1
ATOM 625 O O . GLN A 1 80 ? -5.292 6.674 -6.344 1.00 98.25 80 GLN A O 1
ATOM 630 N N . VAL A 1 81 ? -5.480 5.342 -8.141 1.00 98.31 81 VAL A N 1
ATOM 631 C CA . VAL A 1 81 ? -6.894 5.007 -7.916 1.00 98.31 81 VAL A CA 1
ATOM 632 C C . VAL A 1 81 ? -7.070 4.273 -6.589 1.00 98.31 81 VAL A C 1
ATOM 634 O O . VAL A 1 81 ? -7.960 4.614 -5.807 1.00 98.31 81 VAL A O 1
ATOM 637 N N . THR A 1 82 ? -6.206 3.302 -6.297 1.00 97.81 82 THR A N 1
ATOM 638 C CA . THR A 1 82 ? -6.283 2.539 -5.049 1.00 97.81 82 THR A CA 1
ATOM 639 C C . THR A 1 82 ? -5.917 3.395 -3.840 1.00 97.81 82 THR A C 1
ATOM 641 O O . THR A 1 82 ? -6.577 3.281 -2.811 1.00 97.81 82 THR A O 1
ATOM 644 N N . ASN A 1 83 ? -4.966 4.326 -3.972 1.00 97.88 83 ASN A N 1
ATOM 645 C CA . ASN A 1 83 ? -4.638 5.296 -2.924 1.00 97.88 83 ASN A CA 1
ATOM 646 C C . ASN A 1 83 ? -5.779 6.280 -2.658 1.00 97.88 83 ASN A C 1
ATOM 648 O O . ASN A 1 83 ? -6.069 6.568 -1.501 1.00 97.88 83 ASN A O 1
ATOM 652 N N . VAL A 1 84 ? -6.473 6.766 -3.692 1.00 98.62 84 VAL A N 1
ATOM 653 C CA . VAL A 1 84 ? -7.663 7.614 -3.503 1.00 98.62 84 VAL A CA 1
ATOM 654 C C . VAL A 1 84 ? -8.729 6.853 -2.717 1.00 98.62 84 VAL A C 1
ATOM 656 O O . VAL A 1 84 ? -9.231 7.361 -1.715 1.00 98.62 84 VAL A O 1
ATOM 659 N N . PHE A 1 85 ? -9.036 5.615 -3.111 1.00 98.38 85 PHE A N 1
ATOM 660 C CA . PHE A 1 85 ? -9.976 4.770 -2.373 1.00 98.38 85 PHE A CA 1
ATOM 661 C C . PHE A 1 85 ? -9.515 4.510 -0.929 1.00 98.38 85 PHE A C 1
ATOM 663 O O . PHE A 1 85 ? -10.321 4.572 0.005 1.00 98.38 85 PHE A O 1
ATOM 670 N N . ALA A 1 86 ? -8.218 4.266 -0.730 1.00 98.19 86 ALA A N 1
ATOM 671 C CA . ALA A 1 86 ? -7.634 4.056 0.584 1.00 98.19 86 ALA A CA 1
ATOM 672 C C . ALA A 1 86 ? -7.803 5.280 1.485 1.00 98.19 86 ALA A C 1
ATOM 674 O O . ALA A 1 86 ? -8.296 5.157 2.606 1.00 98.19 86 ALA A O 1
ATOM 675 N N . PHE A 1 87 ? -7.451 6.465 0.990 1.00 98.38 87 PHE A N 1
ATOM 676 C CA . PHE A 1 87 ? -7.559 7.709 1.745 1.00 98.38 87 PHE A CA 1
ATOM 677 C C . PHE A 1 87 ? -9.006 8.062 2.061 1.00 98.38 87 PHE A C 1
ATOM 679 O O . PHE A 1 87 ? -9.282 8.472 3.183 1.00 98.38 87 PHE A O 1
ATOM 686 N N . LEU A 1 88 ? -9.941 7.838 1.134 1.00 98.38 88 LEU A N 1
ATOM 687 C CA . LEU A 1 88 ? -11.369 8.010 1.408 1.00 98.38 88 LEU A CA 1
ATOM 688 C C . LEU A 1 88 ? -11.854 7.050 2.500 1.00 98.38 88 LEU A C 1
ATOM 690 O O . LEU A 1 88 ? -12.595 7.464 3.387 1.00 98.38 88 LEU A O 1
ATOM 694 N N . SER A 1 89 ? -11.400 5.796 2.479 1.00 97.81 89 SER A N 1
ATOM 695 C CA . SER A 1 89 ? -11.750 4.802 3.502 1.00 97.81 89 SER A CA 1
ATOM 696 C C . SER A 1 89 ? -11.180 5.173 4.874 1.00 97.81 89 SER A C 1
ATOM 698 O O . SER A 1 89 ? -11.894 5.132 5.873 1.00 97.81 89 SER A O 1
ATOM 700 N N . ILE A 1 90 ? -9.914 5.593 4.933 1.00 97.06 90 ILE A N 1
ATOM 701 C CA . ILE A 1 90 ? -9.261 6.021 6.178 1.00 97.06 90 ILE A CA 1
ATOM 702 C C . ILE A 1 90 ? -9.907 7.302 6.712 1.00 97.06 90 ILE A C 1
ATOM 704 O O . ILE A 1 90 ? -10.178 7.399 7.906 1.00 97.06 90 ILE A O 1
ATOM 708 N N . LEU A 1 91 ? -10.197 8.270 5.841 1.00 97.25 91 LEU A N 1
ATOM 709 C CA . LEU A 1 91 ? -10.893 9.493 6.226 1.00 97.25 91 LEU A CA 1
ATOM 710 C C . LEU A 1 91 ? -12.269 9.164 6.803 1.00 97.25 91 LEU A C 1
ATOM 712 O O . LEU A 1 91 ? -12.591 9.627 7.893 1.00 97.25 91 LEU A O 1
ATOM 716 N N . TYR A 1 92 ? -13.036 8.309 6.121 1.00 96.12 92 TYR A N 1
ATOM 717 C CA . TYR A 1 92 ? -14.338 7.864 6.601 1.00 96.12 92 TYR A CA 1
ATOM 718 C C . TYR A 1 92 ? -14.231 7.195 7.976 1.00 96.12 92 TYR A C 1
ATOM 720 O O . TYR A 1 92 ? -14.998 7.534 8.872 1.00 96.12 92 TYR A O 1
ATOM 728 N N . ALA A 1 93 ? -13.237 6.321 8.174 1.00 95.56 93 ALA A N 1
ATOM 729 C CA . ALA A 1 93 ? -12.969 5.684 9.461 1.00 95.56 93 ALA A CA 1
ATOM 730 C C . ALA A 1 93 ? -12.736 6.700 10.591 1.00 95.56 93 ALA A C 1
ATOM 732 O O . ALA A 1 93 ? -13.218 6.492 11.696 1.00 95.56 93 ALA A O 1
ATOM 733 N N . ILE A 1 94 ? -12.015 7.791 10.324 1.00 94.50 94 ILE A N 1
ATOM 734 C CA . ILE A 1 94 ? -11.705 8.818 11.332 1.00 94.50 94 ILE A CA 1
ATOM 735 C C . ILE A 1 94 ? -12.909 9.732 11.597 1.00 94.50 94 ILE A C 1
ATOM 737 O O . ILE A 1 94 ? -13.108 10.170 12.726 1.00 94.50 94 ILE A O 1
ATOM 741 N N . THR A 1 95 ? -13.708 10.035 10.573 1.00 94.88 95 THR A N 1
ATOM 742 C CA . THR A 1 95 ? -14.879 10.923 10.703 1.00 94.88 95 THR A CA 1
ATOM 743 C C . THR A 1 95 ? -16.120 10.230 11.255 1.00 94.88 95 THR A C 1
ATOM 745 O O . THR A 1 95 ? -17.068 10.899 11.654 1.00 94.88 95 THR A O 1
ATOM 748 N N . MET A 1 96 ? -16.148 8.900 11.230 1.00 89.12 96 MET A N 1
ATOM 749 C CA . MET A 1 96 ? -17.285 8.125 11.697 1.00 89.12 96 MET A CA 1
ATOM 750 C C . MET A 1 96 ? -17.301 8.109 13.227 1.00 89.12 96 MET A C 1
ATOM 752 O O . MET A 1 96 ? -16.354 7.640 13.857 1.00 89.12 96 MET A O 1
ATOM 756 N N . GLU A 1 97 ? -18.383 8.621 13.815 1.00 71.56 97 GLU A N 1
ATOM 757 C CA . GLU A 1 97 ? -18.589 8.566 15.262 1.00 71.56 97 GLU A CA 1
ATOM 758 C C . GLU A 1 97 ? -18.606 7.093 15.733 1.00 71.56 97 GLU A C 1
ATOM 760 O O . GLU A 1 97 ? -19.206 6.248 15.053 1.00 71.56 97 GLU A O 1
ATOM 765 N N . PRO A 1 98 ? -17.887 6.764 16.825 1.00 60.50 98 PRO A N 1
ATOM 766 C CA . PRO A 1 98 ? -17.706 5.392 17.297 1.00 60.50 98 PRO A CA 1
ATOM 767 C C . PRO A 1 98 ? -18.983 4.735 17.832 1.00 60.50 98 PRO A C 1
ATOM 769 O O . PRO A 1 98 ? -19.814 5.433 18.454 1.00 60.50 98 PRO A O 1
#

Mean predicted aligned error: 4.98 Å